Protein AF-A0A7V0NZK6-F1 (afdb_monomer_lite)

Foldsee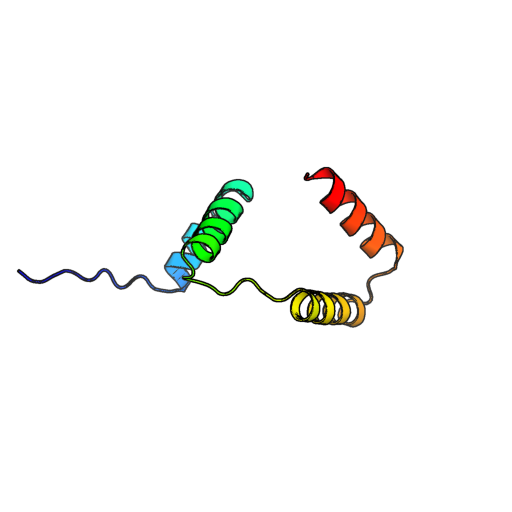k 3Di:
DPPPPPPQDPVNVVVVLVPDDPVVNVVVVVVCVVVVVDPDDDPVRVVVVVVVCCVVVVPDPVNVVVVVVVVVVVD

Radius of gyration: 17.59 Å; chains: 1; bounding box: 50×23×39 Å

Structure (mmCIF, N/CA/C/O backbone):
data_AF-A0A7V0NZK6-F1
#
_entry.id   AF-A0A7V0NZK6-F1
#
loop_
_atom_site.group_PDB
_atom_site.id
_atom_site.type_symbol
_atom_site.label_atom_id
_atom_site.label_alt_id
_atom_site.label_comp_id
_atom_site.label_asym_id
_atom_site.label_entity_id
_atom_site.label_seq_id
_atom_site.pdbx_PDB_ins_code
_atom_site.Cartn_x
_atom_site.Cartn_y
_atom_site.Cartn_z
_atom_site.occupancy
_atom_site.B_iso_or_equiv
_atom_site.auth_seq_id
_atom_site.auth_comp_id
_atom_site.auth_asym_id
_atom_site.auth_atom_id
_atom_site.pdbx_PDB_model_num
ATOM 1 N N . MET A 1 1 ? -36.271 -4.739 21.868 1.00 41.22 1 MET A N 1
ATOM 2 C CA . MET A 1 1 ? -35.621 -3.667 21.081 1.00 41.22 1 MET A CA 1
ATOM 3 C C . MET A 1 1 ? -34.963 -4.300 19.863 1.00 41.22 1 MET A C 1
ATOM 5 O O . MET A 1 1 ? -34.050 -5.097 20.041 1.00 41.22 1 MET A O 1
ATOM 9 N N . LYS A 1 2 ? -35.459 -4.035 18.647 1.00 43.88 2 LYS A N 1
ATOM 10 C CA . LYS A 1 2 ? -34.812 -4.519 17.417 1.00 43.88 2 LYS A CA 1
ATOM 11 C C . LYS A 1 2 ? -33.528 -3.707 17.231 1.00 43.88 2 LYS A C 1
ATOM 13 O O . LYS A 1 2 ? -33.611 -2.509 16.987 1.00 43.88 2 LYS A O 1
ATOM 18 N N . LYS A 1 3 ? -32.356 -4.324 17.416 1.00 49.84 3 LYS A N 1
ATOM 19 C CA . LYS A 1 3 ? -31.087 -3.712 17.001 1.00 49.84 3 LYS A CA 1
ATOM 20 C C . LYS A 1 3 ? -31.154 -3.584 15.482 1.00 49.84 3 LYS A C 1
ATOM 22 O O . LYS A 1 3 ? -31.112 -4.597 14.793 1.00 49.84 3 LYS A O 1
ATOM 27 N N . ALA A 1 4 ? -31.338 -2.367 14.979 1.00 55.00 4 ALA A N 1
ATOM 28 C CA . ALA A 1 4 ? -31.143 -2.081 13.569 1.00 55.00 4 ALA A CA 1
ATOM 29 C C . ALA A 1 4 ? -29.649 -2.272 13.291 1.00 55.00 4 ALA A C 1
ATOM 31 O O . ALA A 1 4 ? -28.828 -1.423 13.635 1.00 55.00 4 ALA A O 1
ATOM 32 N N . VAL A 1 5 ? -29.288 -3.448 12.785 1.00 57.34 5 VAL A N 1
ATOM 33 C CA . VAL A 1 5 ? -27.952 -3.688 12.253 1.00 57.34 5 VAL A CA 1
ATOM 34 C C . VAL A 1 5 ? -27.954 -2.992 10.903 1.00 57.34 5 VAL A C 1
ATOM 36 O O . VAL A 1 5 ? -28.645 -3.424 9.987 1.00 57.34 5 VAL A O 1
ATOM 39 N N . ILE A 1 6 ? -27.285 -1.844 10.818 1.00 63.44 6 ILE A N 1
ATOM 40 C CA . ILE A 1 6 ? -27.049 -1.191 9.534 1.00 63.44 6 ILE A CA 1
ATOM 41 C C . ILE A 1 6 ? -26.070 -2.101 8.797 1.00 63.44 6 ILE A C 1
ATOM 43 O O . ILE A 1 6 ? -24.885 -2.141 9.128 1.00 63.44 6 ILE A O 1
ATOM 47 N N . GLU A 1 7 ? -26.585 -2.892 7.863 1.00 70.00 7 GLU A N 1
ATOM 48 C CA . GLU A 1 7 ? -25.762 -3.649 6.929 1.00 70.00 7 GLU A CA 1
ATOM 49 C C . GLU A 1 7 ? -25.159 -2.648 5.945 1.00 70.00 7 GLU A C 1
ATOM 51 O O . GLU A 1 7 ? -25.845 -2.112 5.078 1.00 70.00 7 GLU A O 1
ATOM 56 N N . ILE A 1 8 ? -23.883 -2.327 6.153 1.00 71.81 8 ILE A N 1
ATOM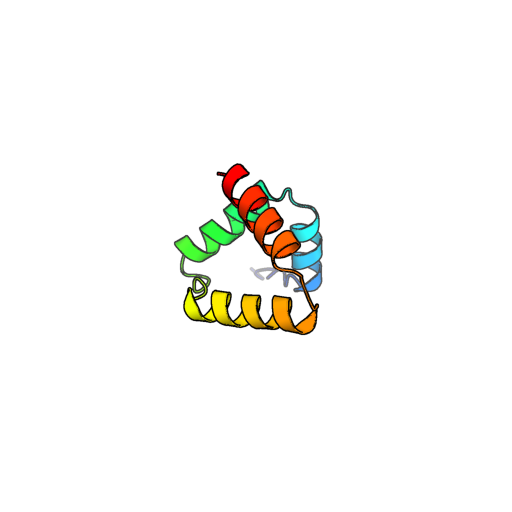 57 C CA . ILE A 1 8 ? -23.119 -1.489 5.234 1.00 71.81 8 ILE A CA 1
ATOM 58 C C . ILE A 1 8 ? -22.576 -2.401 4.142 1.00 71.81 8 ILE A C 1
ATOM 60 O O . ILE A 1 8 ? -21.843 -3.354 4.420 1.00 71.81 8 ILE A O 1
ATOM 64 N N . ASP A 1 9 ? -22.938 -2.096 2.904 1.00 83.81 9 ASP A N 1
ATOM 65 C CA . ASP A 1 9 ? -22.440 -2.799 1.734 1.00 83.81 9 ASP A CA 1
ATOM 66 C C . ASP A 1 9 ? -20.959 -2.435 1.460 1.00 83.81 9 ASP A C 1
ATOM 68 O O . ASP A 1 9 ? -20.478 -1.346 1.787 1.00 83.81 9 ASP A O 1
ATOM 72 N N . SER A 1 10 ? -20.209 -3.362 0.858 1.00 82.81 10 SER A N 1
ATOM 73 C CA . SER A 1 10 ? -18.795 -3.149 0.525 1.00 82.81 10 SER A CA 1
ATOM 74 C C . SER A 1 10 ? -18.579 -1.989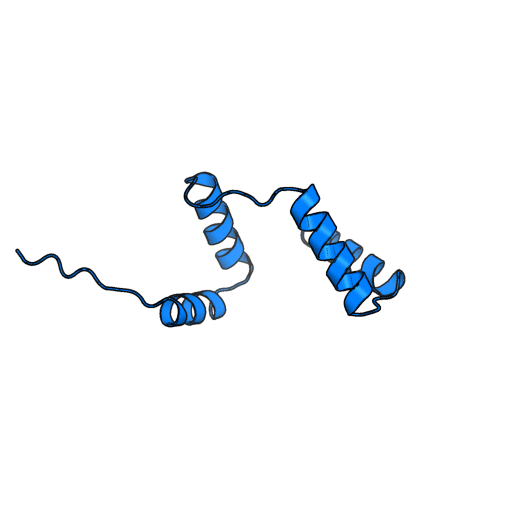 -0.458 1.00 82.81 10 SER A C 1
ATOM 76 O O . SER A 1 10 ? -17.597 -1.264 -0.323 1.00 82.81 10 SER A O 1
ATOM 78 N N . TYR A 1 11 ? -19.489 -1.764 -1.408 1.00 85.06 11 TYR A N 1
ATOM 79 C CA . TYR A 1 11 ? -19.440 -0.645 -2.352 1.00 85.06 11 TYR A CA 1
ATOM 80 C C . TYR A 1 11 ? -19.689 0.699 -1.664 1.00 85.06 11 TYR A C 1
ATOM 82 O O . TYR A 1 11 ? -18.950 1.652 -1.903 1.00 85.06 11 TYR A O 1
ATOM 90 N N . GLN A 1 12 ? -20.671 0.783 -0.763 1.00 84.38 12 GLN A N 1
ATOM 91 C CA . GLN A 1 12 ? -20.881 1.960 0.085 1.00 84.38 1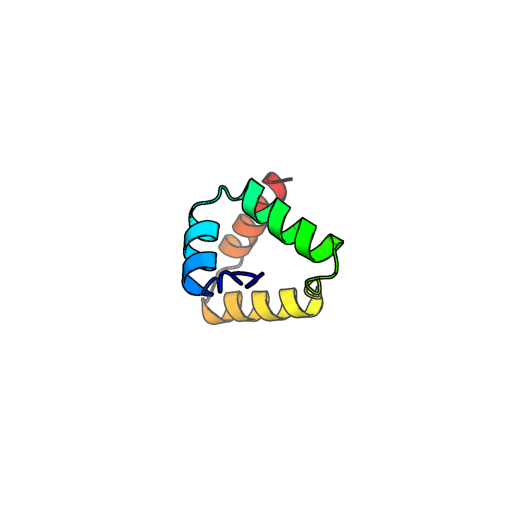2 GLN A CA 1
ATOM 92 C C . GLN A 1 12 ? -19.638 2.300 0.911 1.00 84.38 12 GLN A C 1
ATOM 94 O O . GLN A 1 12 ? -19.251 3.466 0.988 1.00 84.38 12 GLN A O 1
ATOM 99 N N . LEU A 1 13 ? -18.988 1.288 1.492 1.00 85.56 13 LEU A N 1
ATOM 100 C CA . LEU A 1 13 ? -17.751 1.479 2.243 1.00 85.56 13 LEU A CA 1
ATOM 101 C C . LEU A 1 13 ? -16.628 2.024 1.344 1.00 85.56 13 LEU A C 1
ATOM 103 O O . LEU A 1 13 ? -15.960 2.986 1.720 1.00 85.56 13 LEU A O 1
ATOM 107 N N . LEU A 1 14 ? -16.438 1.440 0.156 1.00 85.25 14 LEU A N 1
ATOM 108 C CA . LEU A 1 14 ? -15.414 1.871 -0.801 1.00 85.25 14 LEU A CA 1
ATOM 109 C C . LEU A 1 14 ? -15.637 3.311 -1.268 1.00 85.25 14 LEU A C 1
ATOM 111 O O . LEU A 1 14 ? -14.702 4.103 -1.214 1.00 85.25 14 LEU A O 1
ATOM 115 N N . ASN A 1 15 ? -16.871 3.681 -1.614 1.00 86.31 15 ASN A N 1
ATOM 116 C CA . ASN A 1 15 ? -17.206 5.044 -2.036 1.00 86.31 15 ASN A CA 1
ATOM 117 C C . ASN A 1 15 ? -16.869 6.088 -0.963 1.00 86.31 15 ASN A C 1
ATOM 119 O O . ASN A 1 15 ? -16.414 7.183 -1.283 1.00 86.31 15 ASN A O 1
ATOM 123 N N . VAL A 1 16 ? -17.083 5.764 0.315 1.00 86.38 16 VAL A N 1
ATOM 124 C CA . VAL A 1 16 ? -16.725 6.662 1.423 1.00 86.38 16 VAL A CA 1
ATOM 125 C C . VAL A 1 16 ? -15.210 6.741 1.591 1.00 86.38 16 VAL A C 1
ATOM 127 O O . VAL A 1 16 ? -14.672 7.828 1.786 1.00 86.38 16 VAL A O 1
ATOM 130 N N . LEU A 1 17 ? -14.510 5.608 1.497 1.00 86.00 17 LEU A N 1
ATOM 131 C CA . LEU A 1 17 ? -13.052 5.568 1.605 1.00 86.00 17 LEU A CA 1
ATOM 132 C C . LEU A 1 17 ? -12.375 6.344 0.462 1.00 86.00 17 LEU A C 1
ATOM 134 O O . LEU A 1 17 ? -11.418 7.067 0.715 1.00 86.00 17 LEU A O 1
ATOM 138 N N . GLU A 1 18 ? -12.887 6.267 -0.765 1.00 87.62 18 GLU A N 1
ATOM 139 C CA . GLU A 1 18 ? -12.353 7.003 -1.923 1.00 87.62 18 GLU A CA 1
ATOM 140 C C . GLU A 1 18 ? -12.437 8.528 -1.776 1.00 87.62 18 GLU A C 1
ATOM 142 O O . GLU A 1 18 ? -11.622 9.251 -2.347 1.00 87.62 18 GLU A O 1
ATOM 147 N N . GLN A 1 19 ? -13.390 9.028 -0.987 1.00 90.50 19 GLN A N 1
ATOM 148 C CA . GLN A 1 19 ? -13.556 10.462 -0.733 1.00 90.50 19 GLN A CA 1
ATOM 149 C C . GLN A 1 19 ? -12.594 11.003 0.332 1.00 90.50 19 GLN A C 1
ATOM 151 O O . GLN A 1 19 ? -12.494 12.219 0.513 1.00 90.50 19 GLN A O 1
ATOM 156 N N . LEU A 1 20 ? -11.900 10.128 1.063 1.00 89.12 20 LEU A N 1
ATOM 157 C CA . LEU A 1 20 ? -11.015 10.542 2.142 1.00 89.12 20 LEU A CA 1
ATOM 158 C C . LEU A 1 20 ? -9.644 10.995 1.620 1.00 89.12 20 LEU A C 1
ATOM 160 O O . LEU A 1 20 ? -9.092 10.401 0.690 1.00 89.12 20 LEU A O 1
ATOM 164 N N . PRO A 1 21 ? -9.019 11.993 2.271 1.00 90.12 21 PRO A N 1
ATOM 165 C CA . PRO A 1 21 ? -7.641 12.353 1.984 1.00 90.12 21 PRO A CA 1
ATOM 166 C C . PRO A 1 21 ? -6.694 11.161 2.211 1.00 90.12 21 PRO A C 1
ATOM 168 O O . PRO A 1 21 ? -6.888 10.395 3.164 1.00 90.12 21 PRO A O 1
ATOM 171 N N . PRO A 1 22 ? -5.592 11.049 1.446 1.00 85.00 22 PRO A N 1
ATOM 172 C CA . PRO A 1 22 ? -4.620 9.963 1.605 1.00 85.00 22 PRO A CA 1
ATOM 173 C C . PRO A 1 22 ? -4.100 9.789 3.042 1.00 85.00 22 PRO A C 1
ATOM 175 O O . PRO A 1 22 ? -3.897 8.668 3.511 1.00 85.00 22 PRO A O 1
ATOM 178 N N . ASN A 1 23 ? -3.922 10.896 3.770 1.00 87.56 23 ASN A N 1
ATOM 179 C CA . ASN A 1 23 ? -3.458 10.874 5.157 1.00 87.56 23 ASN A CA 1
ATOM 180 C C . ASN A 1 23 ? -4.468 10.232 6.114 1.00 87.56 23 ASN A C 1
ATOM 182 O O . ASN A 1 23 ? -4.066 9.553 7.059 1.00 87.56 23 ASN A O 1
ATOM 186 N N . ASP A 1 24 ? -5.764 10.425 5.882 1.00 87.38 24 ASP A N 1
ATOM 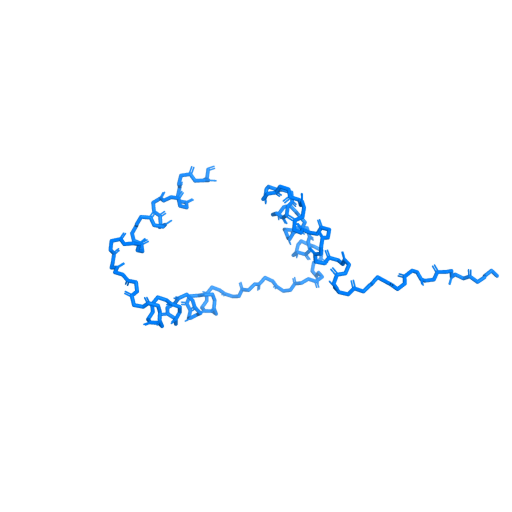187 C CA . ASP A 1 24 ? -6.805 9.879 6.750 1.00 87.38 24 ASP A CA 1
ATOM 188 C C . ASP A 1 24 ? -7.086 8.413 6.417 1.00 87.38 24 ASP A C 1
ATOM 190 O O . ASP A 1 24 ? -7.212 7.597 7.332 1.00 87.38 24 ASP A O 1
ATOM 194 N N . LEU A 1 25 ? -7.022 8.037 5.135 1.00 89.12 25 LEU A N 1
ATOM 195 C CA . LEU A 1 25 ? -6.992 6.633 4.714 1.00 89.12 25 LEU A CA 1
ATOM 196 C C . LEU A 1 25 ? -5.859 5.858 5.385 1.00 89.12 25 LEU A C 1
ATOM 198 O O . LEU A 1 25 ? -6.080 4.777 5.934 1.00 89.12 25 LEU A O 1
ATOM 202 N N . LYS A 1 26 ? -4.652 6.435 5.404 1.00 87.19 26 LYS A N 1
ATOM 203 C CA . LYS A 1 26 ? -3.500 5.836 6.082 1.00 87.19 26 LYS A CA 1
ATOM 204 C C . LYS A 1 26 ? -3.779 5.607 7.570 1.00 87.19 26 LYS A C 1
ATOM 206 O O . LYS A 1 26 ? -3.559 4.502 8.054 1.00 87.19 26 LYS A O 1
ATOM 211 N N . LYS A 1 27 ? -4.319 6.604 8.284 1.00 89.94 27 LYS A N 1
ATOM 212 C CA . LYS A 1 27 ? -4.667 6.466 9.712 1.00 89.94 27 LYS A CA 1
ATOM 213 C C . LYS A 1 27 ? -5.695 5.361 9.956 1.00 89.94 27 LYS A C 1
ATOM 215 O O . LYS A 1 27 ? -5.571 4.628 10.938 1.00 89.94 27 LYS A O 1
ATOM 220 N N . ILE A 1 28 ? -6.701 5.236 9.089 1.00 89.50 28 ILE A N 1
ATOM 221 C CA . ILE A 1 28 ? -7.719 4.182 9.195 1.00 89.50 28 ILE A CA 1
ATOM 222 C C . ILE A 1 28 ? -7.062 2.810 9.045 1.00 89.50 28 ILE A C 1
ATOM 224 O O . ILE A 1 28 ? -7.226 1.960 9.919 1.00 89.50 28 ILE A O 1
ATOM 228 N N . ILE A 1 29 ? -6.265 2.614 7.993 1.00 87.50 29 ILE A N 1
ATOM 229 C CA . ILE A 1 29 ? -5.550 1.358 7.735 1.00 87.50 29 ILE A CA 1
ATOM 230 C C . ILE A 1 29 ? -4.600 1.017 8.894 1.00 87.50 29 ILE A C 1
ATOM 232 O O . ILE A 1 29 ? -4.626 -0.103 9.408 1.00 87.50 29 ILE A O 1
ATOM 236 N N . ASP A 1 30 ? -3.819 1.989 9.370 1.00 87.56 30 ASP A N 1
ATOM 237 C CA . ASP A 1 30 ? -2.920 1.812 10.515 1.00 87.56 30 ASP A CA 1
ATOM 238 C C . ASP A 1 30 ? -3.695 1.408 11.777 1.00 87.56 30 ASP A C 1
ATOM 240 O O . ASP A 1 30 ? -3.280 0.501 12.500 1.00 87.56 30 ASP A O 1
ATOM 244 N N . THR A 1 31 ? -4.861 2.015 12.016 1.00 90.88 31 THR A N 1
ATOM 245 C CA . THR A 1 31 ? -5.735 1.669 13.146 1.00 90.88 31 THR A CA 1
ATOM 246 C C . THR A 1 31 ? -6.277 0.246 13.032 1.00 90.88 31 THR A C 1
ATOM 248 O O . THR A 1 31 ? -6.322 -0.470 14.032 1.00 90.88 31 THR A O 1
ATOM 251 N N . LEU A 1 32 ? -6.667 -0.193 11.832 1.00 88.88 32 LEU A N 1
ATOM 252 C CA . LEU A 1 32 ? -7.135 -1.561 11.592 1.00 88.88 32 LEU A CA 1
ATOM 253 C C . LEU A 1 32 ? -6.039 -2.590 11.893 1.00 88.88 32 LEU A C 1
ATOM 255 O O . LEU A 1 32 ? -6.318 -3.620 12.511 1.00 88.88 32 LEU A O 1
ATOM 259 N N . PHE A 1 33 ? -4.793 -2.285 11.528 1.00 86.81 33 PHE A N 1
ATOM 260 C CA . PHE A 1 33 ? -3.649 -3.117 11.885 1.00 86.81 33 PHE A CA 1
ATOM 261 C C . PHE A 1 33 ? -3.351 -3.100 13.387 1.00 86.81 33 PHE A C 1
ATOM 263 O O . PHE A 1 33 ? -3.125 -4.157 13.969 1.00 86.81 33 PHE A O 1
ATOM 270 N N . LEU A 1 34 ? -3.371 -1.929 14.035 1.00 88.44 34 LEU A N 1
ATOM 271 C CA . LEU A 1 34 ? -3.139 -1.804 15.482 1.00 88.44 34 LEU A CA 1
ATOM 272 C C . LEU A 1 34 ? -4.181 -2.573 16.297 1.00 88.44 34 LEU A C 1
ATOM 274 O O . LEU A 1 34 ? -3.845 -3.216 17.288 1.00 88.44 34 LEU A O 1
ATOM 278 N N . LYS A 1 35 ? -5.442 -2.552 15.858 1.00 91.50 35 LYS A N 1
ATOM 279 C CA . LYS A 1 35 ? -6.535 -3.301 16.488 1.00 91.50 35 LYS A CA 1
ATOM 280 C C . LYS A 1 35 ? -6.537 -4.792 16.138 1.00 91.50 35 LYS A C 1
ATOM 282 O O . LYS A 1 35 ? -7.442 -5.497 16.569 1.00 91.50 35 LYS A O 1
ATOM 287 N N . SER A 1 36 ? -5.560 -5.276 15.364 1.00 85.69 36 SER A N 1
ATOM 288 C CA . SER A 1 36 ? -5.493 -6.661 14.873 1.00 85.69 36 SER A CA 1
ATOM 289 C C . SER A 1 36 ? -6.753 -7.114 14.120 1.00 85.69 36 SER A C 1
ATOM 291 O O . SER A 1 36 ? -7.034 -8.305 14.029 1.00 85.69 36 SER A O 1
ATOM 293 N N . LEU A 1 37 ? -7.511 -6.163 13.560 1.00 86.94 37 LEU A N 1
ATOM 294 C CA . LEU A 1 37 ? -8.681 -6.444 12.722 1.00 86.94 37 LEU A CA 1
ATOM 295 C C . LEU A 1 37 ? -8.259 -6.860 11.311 1.00 86.94 37 LEU A C 1
ATOM 297 O O . LEU A 1 37 ? -9.012 -7.520 10.604 1.00 86.94 37 LEU A O 1
ATOM 301 N N . PHE A 1 38 ? -7.042 -6.482 10.918 1.00 84.50 38 PHE A N 1
ATOM 302 C CA . PHE A 1 38 ? -6.395 -6.905 9.688 1.00 84.50 38 PHE A CA 1
ATOM 303 C C . PHE A 1 38 ? -4.962 -7.342 9.966 1.00 84.50 38 PHE A C 1
ATOM 305 O O . PHE A 1 38 ? -4.266 -6.777 10.813 1.00 84.50 38 PHE A O 1
ATOM 312 N N . LYS A 1 39 ? -4.496 -8.330 9.202 1.00 84.38 39 LYS A N 1
ATOM 313 C CA . LYS A 1 39 ? -3.094 -8.739 9.211 1.00 84.38 39 LYS A CA 1
ATOM 314 C C . LYS A 1 39 ? -2.290 -7.754 8.364 1.00 84.38 39 LYS A C 1
ATOM 316 O O . LYS A 1 39 ? -2.630 -7.527 7.203 1.00 84.38 39 LYS A O 1
ATOM 321 N N . LYS A 1 40 ? -1.215 -7.190 8.928 1.00 83.19 40 LYS A N 1
ATOM 322 C CA . LYS A 1 40 ? -0.241 -6.442 8.122 1.00 83.19 40 LYS A CA 1
ATOM 323 C C . LYS A 1 40 ? 0.321 -7.369 7.041 1.00 83.19 40 LYS A C 1
ATOM 325 O O . LYS A 1 40 ? 0.683 -8.502 7.371 1.00 83.19 40 LYS A O 1
ATOM 330 N N . PRO A 1 41 ? 0.383 -6.920 5.780 1.00 85.19 41 PRO A N 1
ATOM 331 C CA . PRO A 1 41 ? 0.962 -7.728 4.724 1.00 85.19 41 PRO A CA 1
ATOM 332 C C . PRO A 1 41 ? 2.446 -7.958 5.011 1.00 85.19 41 PRO A C 1
ATOM 334 O O . PRO A 1 41 ? 3.128 -7.084 5.555 1.00 85.19 41 PRO A O 1
ATOM 337 N N . ASP A 1 42 ? 2.927 -9.147 4.665 1.00 90.50 42 ASP A N 1
ATOM 338 C CA . ASP A 1 42 ? 4.328 -9.499 4.855 1.00 90.50 42 ASP A CA 1
ATOM 339 C C . ASP A 1 42 ? 5.218 -8.809 3.812 1.00 90.50 42 ASP A C 1
ATOM 341 O O . ASP A 1 42 ? 4.803 -8.565 2.675 1.00 90.50 42 ASP A O 1
ATOM 345 N N . PHE A 1 43 ? 6.457 -8.495 4.192 1.00 86.81 43 PHE A N 1
ATOM 346 C CA . PHE A 1 43 ? 7.386 -7.814 3.295 1.00 86.81 43 PHE A CA 1
ATOM 347 C C . PHE A 1 43 ? 7.669 -8.630 2.028 1.00 86.81 43 PHE A C 1
ATOM 349 O O . PHE A 1 43 ? 7.715 -8.054 0.936 1.00 86.81 43 PHE A O 1
ATOM 356 N N . GLU A 1 44 ? 7.820 -9.953 2.145 1.00 92.38 44 GLU A N 1
ATOM 357 C CA . GLU A 1 44 ? 8.081 -10.816 0.990 1.00 92.38 44 GLU A CA 1
ATOM 358 C C . GLU A 1 44 ? 6.875 -10.857 0.052 1.00 92.38 44 GLU A C 1
ATOM 360 O O . GLU A 1 44 ? 7.023 -10.784 -1.170 1.00 92.38 44 GLU A O 1
ATOM 365 N N . GLU A 1 45 ? 5.664 -10.881 0.610 1.00 90.94 45 GLU A N 1
ATOM 366 C CA . GLU A 1 45 ? 4.425 -10.861 -0.166 1.00 90.94 45 GLU A CA 1
ATOM 367 C C . GLU A 1 45 ? 4.272 -9.552 -0.956 1.00 90.94 45 GLU A C 1
ATOM 369 O O . GLU A 1 45 ? 4.024 -9.567 -2.170 1.00 90.94 45 GLU A O 1
ATOM 374 N N . VAL A 1 46 ? 4.486 -8.410 -0.291 1.00 90.12 46 VAL A N 1
ATOM 375 C CA . VAL A 1 46 ? 4.445 -7.087 -0.931 1.00 90.12 46 VAL A CA 1
ATOM 376 C C . VAL A 1 46 ? 5.520 -6.983 -2.011 1.00 90.12 46 VAL A C 1
ATOM 378 O O . VAL A 1 46 ? 5.232 -6.555 -3.132 1.00 90.12 46 VAL A O 1
ATOM 381 N N . SER A 1 47 ? 6.741 -7.429 -1.713 1.00 89.19 47 SER A N 1
ATOM 382 C CA . SER A 1 47 ? 7.872 -7.395 -2.644 1.00 89.19 47 SER A CA 1
ATOM 383 C C . SER A 1 47 ? 7.626 -8.261 -3.877 1.00 89.19 47 SER A C 1
ATOM 385 O O . SER A 1 47 ? 7.852 -7.818 -5.006 1.00 89.19 47 SER A O 1
ATOM 387 N N . ALA A 1 48 ? 7.109 -9.477 -3.695 1.00 93.00 48 ALA A N 1
ATOM 388 C CA . ALA A 1 48 ? 6.770 -10.371 -4.794 1.00 93.00 48 ALA A CA 1
ATOM 389 C C . ALA A 1 48 ? 5.680 -9.772 -5.694 1.00 93.00 48 ALA A C 1
ATOM 391 O O . ALA A 1 48 ? 5.783 -9.843 -6.922 1.00 93.00 48 ALA A O 1
ATOM 392 N N . LYS A 1 49 ? 4.649 -9.150 -5.107 1.00 92.38 49 LYS A N 1
ATOM 393 C CA . LYS A 1 49 ? 3.576 -8.495 -5.866 1.00 92.38 49 LYS A CA 1
ATOM 394 C C . LYS A 1 49 ? 4.087 -7.273 -6.630 1.00 92.38 49 LYS A C 1
ATOM 396 O O . LYS A 1 49 ? 3.797 -7.148 -7.818 1.00 92.38 49 LYS A O 1
ATOM 401 N N . ALA A 1 50 ? 4.900 -6.427 -5.998 1.00 90.62 50 ALA A N 1
ATOM 402 C CA . ALA A 1 50 ? 5.513 -5.270 -6.646 1.00 90.62 50 ALA A CA 1
ATOM 403 C C . ALA A 1 50 ? 6.384 -5.683 -7.843 1.00 90.62 50 ALA A C 1
ATOM 405 O O . ALA A 1 50 ? 6.230 -5.137 -8.933 1.00 90.62 50 ALA A O 1
ATOM 406 N N . ARG A 1 51 ? 7.224 -6.719 -7.687 1.00 91.00 51 ARG A N 1
ATOM 407 C CA . ARG A 1 51 ? 8.025 -7.279 -8.792 1.00 91.00 51 ARG A CA 1
ATOM 408 C C . ARG A 1 51 ? 7.156 -7.755 -9.956 1.00 91.00 51 ARG A C 1
ATOM 410 O O . ARG A 1 51 ? 7.501 -7.507 -11.109 1.00 91.00 51 ARG A O 1
ATOM 417 N N . ARG A 1 52 ? 6.026 -8.419 -9.675 1.00 94.44 52 ARG A N 1
ATOM 418 C CA . ARG A 1 52 ? 5.082 -8.847 -10.722 1.00 94.44 52 ARG A CA 1
ATOM 419 C C . ARG A 1 52 ? 4.495 -7.660 -11.475 1.00 94.44 52 ARG A C 1
ATOM 421 O O . ARG A 1 52 ? 4.420 -7.738 -12.693 1.00 94.44 52 ARG A O 1
ATOM 428 N N . VAL A 1 53 ? 4.115 -6.585 -10.784 1.00 92.88 53 VAL A N 1
ATOM 429 C CA . VAL A 1 53 ? 3.587 -5.366 -11.422 1.00 92.88 53 VAL A CA 1
ATOM 430 C C . VAL A 1 53 ? 4.652 -4.708 -12.293 1.00 92.88 53 VAL A C 1
ATOM 432 O O . VAL A 1 53 ? 4.398 -4.477 -13.466 1.00 92.88 53 VAL A O 1
ATOM 435 N N . VAL A 1 54 ? 5.864 -4.500 -11.766 1.00 92.44 54 VAL A N 1
ATOM 436 C CA . VAL A 1 54 ? 6.990 -3.931 -12.529 1.00 92.44 54 VAL A CA 1
ATOM 437 C C . VAL A 1 54 ? 7.246 -4.728 -13.809 1.00 92.44 54 VAL A C 1
ATOM 439 O O . VAL A 1 54 ? 7.377 -4.143 -14.879 1.00 92.44 54 VAL A O 1
ATOM 442 N N . LYS A 1 55 ? 7.255 -6.065 -13.717 1.00 93.06 55 LYS A N 1
ATOM 443 C CA . LYS A 1 55 ? 7.439 -6.944 -14.877 1.00 93.06 55 LYS A CA 1
ATOM 444 C C . LYS A 1 55 ? 6.255 -6.895 -15.847 1.00 93.06 55 LYS A C 1
ATOM 446 O O . LYS A 1 55 ? 6.473 -6.859 -17.051 1.00 93.06 55 LYS A O 1
ATOM 451 N N . LYS A 1 56 ? 5.022 -6.933 -15.334 1.00 94.88 56 LYS A N 1
ATOM 452 C CA . LYS A 1 56 ? 3.787 -6.953 -16.134 1.00 94.88 56 LYS A CA 1
ATOM 453 C C . LYS A 1 56 ? 3.608 -5.662 -16.930 1.00 94.88 56 LYS A C 1
ATOM 455 O O . LYS A 1 56 ? 3.235 -5.725 -18.092 1.00 94.88 56 LYS A O 1
ATOM 460 N N . GLU A 1 57 ? 3.891 -4.528 -16.304 1.00 92.88 57 GLU A N 1
ATOM 461 C CA . GLU A 1 57 ? 3.735 -3.198 -16.899 1.00 92.88 57 GLU A CA 1
ATOM 462 C C . GLU A 1 57 ? 5.006 -2.730 -17.634 1.00 92.88 57 GLU A C 1
ATOM 464 O O . GLU A 1 57 ? 5.031 -1.634 -18.183 1.00 92.88 57 GLU A O 1
ATOM 469 N N . GLY A 1 58 ? 6.077 -3.538 -17.645 1.00 92.94 58 GLY A N 1
ATOM 470 C CA . GLY A 1 58 ? 7.318 -3.219 -18.358 1.00 92.94 58 GLY A CA 1
ATOM 471 C C . GLY A 1 58 ? 8.025 -1.960 -17.846 1.00 92.94 58 GLY A C 1
ATOM 472 O O . GLY A 1 58 ? 8.645 -1.247 -18.631 1.00 92.94 58 GLY A O 1
ATOM 473 N N . LEU A 1 59 ? 7.915 -1.660 -16.546 1.00 93.00 59 LEU A N 1
ATOM 474 C CA . LEU A 1 59 ? 8.440 -0.412 -15.986 1.00 93.00 59 LEU A CA 1
ATOM 475 C C . LEU A 1 59 ? 9.970 -0.389 -16.046 1.00 93.00 59 LEU A C 1
ATOM 477 O O . LEU A 1 59 ? 10.636 -1.332 -15.609 1.00 93.00 59 LEU A O 1
ATOM 481 N N . THR A 1 60 ? 10.531 0.713 -16.548 1.00 94.00 60 THR A N 1
ATOM 482 C CA . THR A 1 60 ? 11.984 0.883 -16.627 1.00 94.00 60 THR A CA 1
ATOM 483 C C . THR A 1 60 ? 12.591 1.119 -15.238 1.00 94.00 60 THR A C 1
ATOM 485 O O . THR A 1 60 ? 11.910 1.610 -14.326 1.00 94.00 60 THR A O 1
ATOM 488 N N . PRO A 1 61 ? 13.889 0.814 -15.047 1.00 91.94 61 PRO A N 1
ATOM 489 C CA . PRO A 1 61 ? 14.583 1.094 -13.790 1.00 91.94 61 PRO A CA 1
ATOM 490 C C . PRO A 1 61 ? 14.496 2.561 -13.347 1.00 91.94 61 PRO A C 1
ATOM 492 O O . PRO A 1 61 ? 14.463 2.834 -12.149 1.00 91.94 61 PRO A O 1
ATOM 495 N N . GLU A 1 62 ? 14.424 3.500 -14.293 1.00 94.81 62 GLU A N 1
ATOM 496 C CA . GLU A 1 62 ? 14.290 4.936 -14.021 1.00 94.81 62 GLU A CA 1
ATOM 497 C C . GLU A 1 62 ? 12.942 5.258 -13.371 1.00 94.81 62 GLU A C 1
ATOM 499 O O . GLU A 1 62 ? 12.912 5.879 -12.309 1.00 94.81 62 GLU A O 1
ATOM 504 N N . VAL A 1 63 ? 11.840 4.749 -13.937 1.00 92.06 63 VAL A N 1
ATOM 505 C CA . VAL A 1 63 ? 10.483 4.926 -13.390 1.00 92.06 63 VAL A CA 1
ATOM 506 C C . VAL A 1 63 ? 10.383 4.335 -11.984 1.00 92.06 63 VAL A C 1
ATOM 508 O O . VAL A 1 63 ? 9.835 4.959 -11.074 1.00 92.06 63 VAL A O 1
ATOM 511 N N . VAL A 1 64 ? 10.963 3.150 -11.774 1.00 91.25 64 VAL A N 1
ATOM 512 C CA . VAL A 1 64 ? 11.029 2.528 -10.443 1.00 91.25 64 VAL A CA 1
ATOM 513 C C . VAL A 1 64 ? 11.858 3.387 -9.482 1.00 91.25 64 VAL A C 1
ATOM 515 O O . VAL A 1 64 ? 11.449 3.616 -8.342 1.00 91.25 64 VAL A O 1
ATOM 518 N N . GLY A 1 65 ? 13.006 3.894 -9.933 1.00 91.69 65 GLY A N 1
ATOM 519 C CA . GLY A 1 65 ? 13.876 4.766 -9.149 1.00 91.69 65 GLY A CA 1
ATOM 520 C C . GLY A 1 65 ? 13.187 6.061 -8.720 1.00 91.69 65 GLY A C 1
ATOM 521 O O . GLY A 1 65 ? 13.307 6.467 -7.561 1.00 91.69 65 GLY A O 1
ATOM 522 N N . ASP A 1 66 ? 12.421 6.684 -9.609 1.00 92.94 66 ASP A N 1
ATOM 523 C CA . ASP A 1 66 ? 11.690 7.913 -9.311 1.00 92.94 66 ASP A CA 1
ATOM 524 C C . ASP A 1 66 ? 10.507 7.674 -8.372 1.00 92.94 66 ASP A C 1
ATOM 526 O O . ASP A 1 66 ? 10.313 8.458 -7.440 1.00 92.94 66 ASP A O 1
ATOM 530 N N . ALA A 1 67 ? 9.802 6.546 -8.505 1.00 88.88 67 ALA A N 1
ATOM 531 C CA . ALA A 1 67 ? 8.795 6.131 -7.529 1.00 88.88 67 ALA A CA 1
ATOM 532 C C . ALA A 1 67 ? 9.403 5.948 -6.124 1.00 88.88 67 ALA A C 1
ATOM 534 O O . ALA A 1 67 ? 8.845 6.421 -5.131 1.00 88.88 67 ALA A O 1
ATOM 535 N N . VAL A 1 68 ? 10.589 5.330 -6.026 1.00 89.50 68 VAL A N 1
ATOM 536 C CA . VAL A 1 68 ? 11.314 5.172 -4.752 1.00 89.50 68 VAL A CA 1
ATOM 537 C C . VAL A 1 68 ? 11.748 6.526 -4.183 1.00 89.50 68 VAL A C 1
ATOM 539 O O . VAL A 1 68 ? 11.585 6.766 -2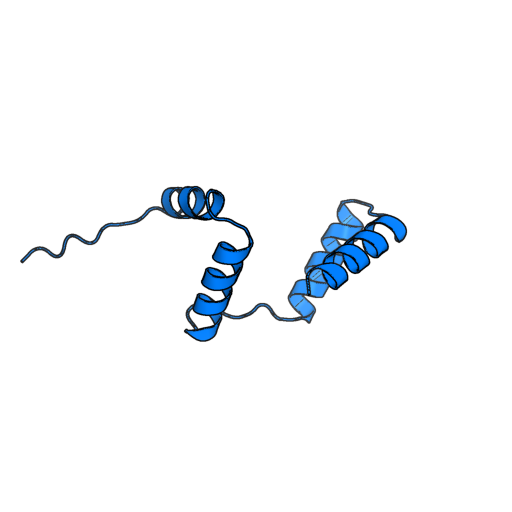.983 1.00 89.50 68 VAL A O 1
ATOM 542 N N . LYS A 1 69 ? 12.289 7.429 -5.011 1.00 94.19 69 LYS A N 1
ATOM 543 C CA . LYS A 1 69 ? 12.668 8.785 -4.576 1.00 94.19 69 LYS A CA 1
ATOM 544 C C . LYS A 1 69 ? 11.457 9.568 -4.083 1.00 94.19 69 LYS A C 1
ATOM 546 O O . LYS A 1 69 ? 11.547 10.206 -3.038 1.00 94.19 69 LYS A O 1
ATOM 551 N N . TRP A 1 70 ? 10.344 9.520 -4.814 1.00 90.44 70 TRP A N 1
ATOM 552 C CA . TRP A 1 70 ? 9.097 10.163 -4.416 1.00 90.44 70 TRP A CA 1
ATOM 553 C C . TRP A 1 70 ? 8.629 9.635 -3.060 1.00 90.44 70 TRP A C 1
ATOM 555 O O . TRP A 1 70 ? 8.436 10.432 -2.148 1.00 90.44 70 TRP A O 1
ATOM 565 N N . ALA A 1 71 ? 8.566 8.312 -2.879 1.00 85.69 71 ALA A N 1
ATOM 566 C CA . ALA A 1 71 ? 8.135 7.698 -1.624 1.00 85.69 71 ALA A CA 1
ATOM 567 C C . ALA A 1 71 ? 9.023 8.097 -0.433 1.00 85.69 71 ALA A C 1
ATOM 569 O O . ALA A 1 71 ? 8.521 8.363 0.657 1.00 85.69 71 ALA A O 1
ATOM 570 N N . ARG A 1 72 ? 10.345 8.196 -0.632 1.00 85.06 72 ARG A N 1
ATOM 571 C CA . ARG A 1 72 ? 11.283 8.644 0.414 1.00 85.06 72 ARG A CA 1
ATOM 572 C C . ARG A 1 72 ? 11.078 10.101 0.832 1.00 85.06 72 ARG A C 1
ATOM 574 O O . ARG A 1 72 ? 11.385 10.421 1.973 1.00 85.06 72 ARG A O 1
ATOM 581 N N . LYS A 1 73 ? 10.568 10.959 -0.058 1.00 89.50 73 LYS A N 1
ATOM 582 C CA . LYS A 1 73 ? 10.248 12.368 0.234 1.00 89.50 73 LYS A CA 1
ATOM 583 C C . LYS A 1 73 ? 8.925 12.555 0.986 1.00 89.50 73 LYS A C 1
ATOM 585 O O . LYS A 1 73 ? 8.667 13.656 1.446 1.00 89.50 73 LYS A O 1
ATOM 590 N N . GLN A 1 74 ? 8.095 11.512 1.081 1.00 75.62 74 GLN A N 1
ATOM 591 C CA . GLN A 1 74 ? 6.828 11.530 1.827 1.00 75.62 74 GLN A CA 1
ATOM 592 C C . GLN A 1 74 ? 6.990 11.116 3.305 1.00 75.62 74 GLN A C 1
ATOM 594 O O . GLN A 1 74 ? 5.989 10.965 4.006 1.00 75.62 74 GLN A O 1
ATOM 599 N N . LYS A 1 75 ? 8.225 10.855 3.759 1.00 56.59 75 LYS A N 1
ATOM 600 C CA . LYS A 1 75 ? 8.557 10.711 5.184 1.00 56.59 75 LYS A CA 1
ATOM 601 C C . LYS A 1 75 ? 8.679 12.079 5.833 1.00 56.59 75 LYS A C 1
ATOM 603 O O . LYS A 1 75 ? 8.242 12.172 6.997 1.00 56.59 75 LYS A O 1
#

Sequence (75 aa):
MKKAVIEIDSYQLLNVLEQLPPNDLKKIIDTLFLKSLFKKPDFEEVSAKARRVVKKEGLTPEVVGDAVKWARKQK

pLDDT: mean 85.07, std 11.59, range [41.22, 94.88]

Secondary structure (DSSP, 8-state):
---------HHHHHHHHHTS-HHHHHHHHHHHHHTTSSPPPPHHHHHHHHHHHHHHTT--HHHHHHHHHHHHHT-